Protein AF-A0AB36TIE0-F1 (afdb_monomer_lite)

Secondary structure (DSSP, 8-state):
----GGGEEETTHHHH-HHHHHHHHHHHSEEEEEETTEEEEEEE---GGGGGGGT----------HHHHHHHHHHHSGGGEEEHHHHHHHHHHTTS---TTSPPPPHHHHHHHHHH-TTTEEEETTTEEEE--

pLDDT: mean 88.73, std 11.64, range [53.12, 97.62]

Structure (mmCIF, N/CA/C/O backbone):
data_AF-A0AB36TIE0-F1
#
_entry.id   AF-A0AB36TIE0-F1
#
loop_
_atom_site.group_PDB
_atom_site.id
_atom_site.type_symbol
_atom_site.label_atom_id
_atom_site.label_alt_id
_atom_site.label_comp_id
_atom_site.label_asym_id
_atom_site.label_entity_id
_atom_site.label_seq_id
_atom_site.pdbx_PDB_ins_code
_atom_site.Cartn_x
_atom_site.Cartn_y
_atom_site.Cartn_z
_atom_site.occupancy
_atom_site.B_iso_or_equiv
_atom_site.auth_seq_id
_atom_site.auth_comp_id
_atom_site.auth_asym_id
_atom_site.auth_atom_id
_atom_site.pdbx_PDB_model_num
ATOM 1 N N . MET A 1 1 ? -23.165 -14.792 17.417 1.00 58.16 1 MET A N 1
ATOM 2 C CA . MET A 1 1 ? -21.960 -13.941 17.471 1.00 58.16 1 MET A CA 1
ATOM 3 C C . MET A 1 1 ? -21.706 -13.627 18.932 1.00 58.16 1 MET A C 1
ATOM 5 O O . MET A 1 1 ? -22.406 -12.786 19.476 1.00 58.16 1 MET A O 1
ATOM 9 N N . ASP A 1 2 ? -20.769 -14.324 19.570 1.00 64.75 2 ASP A N 1
ATOM 10 C CA . ASP A 1 2 ? -20.400 -14.024 20.955 1.00 64.75 2 ASP A CA 1
ATOM 11 C C . ASP A 1 2 ? -19.448 -12.825 20.983 1.00 64.75 2 ASP A C 1
ATOM 13 O O . ASP A 1 2 ? -18.424 -12.802 20.289 1.00 64.75 2 ASP A O 1
ATOM 17 N N . ILE A 1 3 ? -19.827 -11.793 21.735 1.00 65.69 3 ILE A N 1
ATOM 18 C CA . ILE A 1 3 ? -19.018 -10.598 21.981 1.00 65.69 3 ILE A CA 1
ATOM 19 C C . ILE A 1 3 ? -18.723 -10.592 23.475 1.00 65.69 3 ILE A C 1
ATOM 21 O O . ILE A 1 3 ? -19.641 -10.536 24.293 1.00 65.69 3 ILE A O 1
ATOM 25 N N . LYS A 1 4 ? -17.442 -10.671 23.841 1.00 76.25 4 LYS A N 1
ATOM 26 C CA . LYS A 1 4 ? -17.037 -10.548 25.242 1.00 76.25 4 LYS A CA 1
ATOM 27 C C . LYS A 1 4 ? -17.320 -9.121 25.715 1.00 76.25 4 LYS A C 1
ATOM 29 O O . LYS A 1 4 ? -17.104 -8.170 24.969 1.00 76.25 4 LYS A O 1
ATOM 34 N N . ILE A 1 5 ? -17.769 -8.962 26.959 1.00 76.69 5 ILE A N 1
ATOM 35 C CA . ILE A 1 5 ? -18.073 -7.639 27.537 1.00 76.69 5 ILE A CA 1
ATOM 36 C C . ILE A 1 5 ? -16.844 -6.715 27.492 1.00 76.69 5 ILE A C 1
ATOM 38 O O . ILE A 1 5 ? -16.984 -5.526 27.227 1.00 76.69 5 ILE A O 1
ATOM 42 N N . ASP A 1 6 ? -15.636 -7.266 27.659 1.00 81.62 6 ASP A N 1
ATOM 43 C CA . ASP A 1 6 ? -14.369 -6.525 27.567 1.00 81.62 6 ASP A CA 1
ATOM 44 C C . ASP A 1 6 ? -14.020 -6.053 26.141 1.00 81.62 6 ASP A C 1
ATOM 46 O O . ASP A 1 6 ? -13.053 -5.325 25.952 1.00 81.62 6 ASP A O 1
ATOM 50 N N . SER A 1 7 ? -14.807 -6.446 25.136 1.00 84.81 7 SER A N 1
ATOM 51 C CA . SER A 1 7 ? -14.674 -6.016 23.740 1.00 84.81 7 SER A CA 1
ATOM 52 C C . SER A 1 7 ? -15.592 -4.837 23.393 1.00 84.81 7 SER A C 1
ATOM 54 O O . SER A 1 7 ? -15.643 -4.433 22.233 1.00 84.81 7 SER A O 1
ATOM 56 N N . LEU A 1 8 ? -16.338 -4.296 24.362 1.00 91.38 8 LEU A N 1
ATOM 57 C CA . LEU A 1 8 ? -17.180 -3.112 24.195 1.00 91.38 8 LEU A CA 1
ATOM 58 C C . LEU A 1 8 ? -16.394 -1.857 24.587 1.00 91.38 8 LEU A C 1
ATOM 60 O O . LEU A 1 8 ? -16.055 -1.673 25.754 1.00 91.38 8 LEU A O 1
ATOM 64 N N . ILE A 1 9 ? -16.112 -0.985 23.620 1.00 93.50 9 ILE A N 1
ATOM 65 C CA . ILE A 1 9 ? -15.261 0.196 23.820 1.00 93.50 9 ILE A CA 1
ATOM 66 C C . ILE A 1 9 ? -16.044 1.468 23.465 1.00 93.50 9 ILE A C 1
ATOM 68 O O . ILE A 1 9 ? -16.670 1.514 22.406 1.00 93.50 9 ILE A O 1
ATOM 72 N N . PRO A 1 10 ? -16.029 2.526 24.296 1.00 94.12 10 PRO A N 1
ATOM 73 C CA . PRO A 1 10 ? -16.613 3.813 23.926 1.00 94.12 10 PRO A CA 1
ATOM 74 C C . PRO A 1 10 ? -15.989 4.376 22.643 1.00 94.12 10 PRO A C 1
ATOM 76 O O . PRO A 1 10 ? -14.772 4.394 22.487 1.00 94.12 10 PRO A O 1
ATOM 79 N N . TYR A 1 11 ? -16.807 4.903 21.733 1.00 93.81 11 TYR A N 1
ATOM 80 C CA . TYR A 1 11 ? -16.345 5.484 20.468 1.00 93.81 11 TYR A CA 1
ATOM 81 C C . TYR A 1 11 ? -15.273 6.564 20.677 1.00 93.81 11 TYR A C 1
ATOM 83 O O . TYR A 1 11 ? -14.291 6.627 19.939 1.00 93.81 11 TYR A O 1
ATOM 91 N N . ASP A 1 12 ? -15.422 7.389 21.714 1.00 93.56 12 ASP A N 1
ATOM 92 C CA . ASP A 1 12 ? -14.469 8.460 22.007 1.00 93.56 12 ASP A CA 1
ATOM 93 C C . ASP A 1 12 ? -13.095 7.953 22.473 1.00 93.56 12 ASP A C 1
ATOM 95 O O . ASP A 1 12 ? -12.121 8.704 22.385 1.00 93.56 12 ASP A O 1
ATOM 99 N N . SER A 1 13 ? -12.966 6.677 22.862 1.00 92.06 13 SER A N 1
ATOM 100 C CA . SER A 1 13 ? -11.667 6.052 23.144 1.00 92.06 13 SER A CA 1
ATOM 101 C C . SER A 1 13 ? -10.749 6.032 21.921 1.00 92.06 13 SER A C 1
ATOM 103 O O . SER A 1 13 ? -9.535 6.080 22.090 1.00 92.06 13 SER A O 1
ATOM 105 N N . LEU A 1 14 ? -11.290 6.065 20.695 1.00 91.94 14 LEU A N 1
ATOM 106 C CA . LEU A 1 14 ? -10.477 6.224 19.482 1.00 91.94 14 LEU A CA 1
ATOM 107 C C . LEU A 1 14 ? -9.719 7.557 19.436 1.00 91.94 14 LEU A C 1
ATOM 109 O O . LEU A 1 14 ? -8.671 7.641 18.805 1.00 91.94 14 LEU A O 1
ATOM 113 N N . 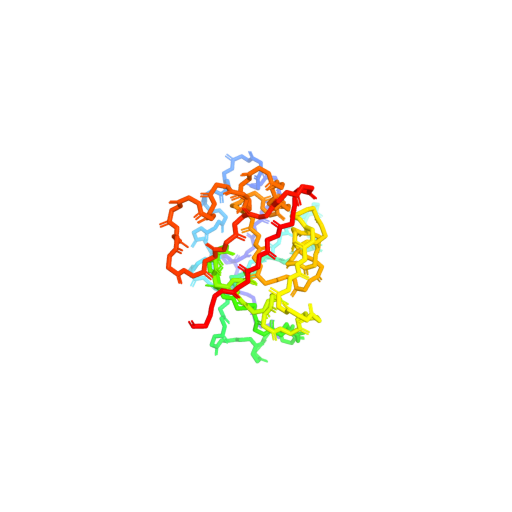LYS A 1 15 ? -10.254 8.607 20.071 1.00 91.44 15 LYS A N 1
ATOM 114 C CA . LYS A 1 15 ? -9.639 9.942 20.088 1.00 91.44 15 LYS A CA 1
ATOM 115 C C . LYS A 1 15 ? -8.691 10.120 21.267 1.00 91.44 15 LYS A C 1
ATOM 117 O O . LYS A 1 15 ? -7.733 10.876 21.164 1.00 91.44 15 LYS A O 1
ATOM 122 N N . THR A 1 16 ? -8.998 9.485 22.396 1.00 92.44 16 THR A N 1
ATOM 123 C CA . THR A 1 16 ? -8.301 9.721 23.666 1.00 92.44 16 THR A CA 1
ATOM 124 C C . THR A 1 16 ? -7.246 8.670 23.983 1.00 92.44 16 THR A C 1
ATOM 126 O O . THR A 1 16 ? -6.272 8.995 24.653 1.00 92.44 16 THR A O 1
ATOM 129 N N . ASN A 1 17 ? -7.417 7.425 23.527 1.00 92.62 17 ASN A N 1
ATOM 130 C CA . ASN A 1 17 ? -6.498 6.329 23.825 1.00 92.62 17 ASN A CA 1
ATOM 131 C C . ASN A 1 17 ? -6.576 5.220 22.764 1.00 92.62 17 ASN A C 1
ATOM 133 O O . ASN A 1 17 ? -7.052 4.111 23.020 1.00 92.62 17 ASN A O 1
ATOM 137 N N . ILE A 1 18 ? -6.120 5.539 21.553 1.00 94.69 18 ILE A N 1
ATOM 138 C CA . ILE A 1 18 ? -6.180 4.614 20.419 1.00 94.69 18 ILE A CA 1
ATOM 139 C C . ILE A 1 18 ? -5.329 3.350 20.642 1.00 94.69 18 ILE A C 1
ATOM 141 O O . ILE A 1 18 ? -5.742 2.261 20.248 1.00 94.69 18 ILE A O 1
ATOM 145 N N . ASP A 1 19 ? -4.201 3.466 21.350 1.00 94.19 19 ASP A N 1
ATOM 146 C CA . ASP A 1 19 ? -3.313 2.338 21.658 1.00 94.19 19 ASP A CA 1
ATOM 147 C C . ASP A 1 19 ? -4.019 1.287 22.518 1.00 94.19 19 ASP A C 1
ATOM 149 O O . ASP A 1 19 ? -3.916 0.085 22.264 1.00 94.19 19 ASP A O 1
ATOM 153 N N . HIS A 1 20 ? -4.808 1.728 23.503 1.00 92.31 20 HIS A N 1
ATOM 154 C CA . HIS A 1 20 ? -5.630 0.817 24.286 1.00 92.31 20 HIS A CA 1
ATOM 155 C C . HIS A 1 20 ? -6.663 0.100 23.411 1.00 92.31 20 HIS A C 1
ATOM 157 O O . HIS A 1 20 ? -6.798 -1.119 23.527 1.00 92.31 20 HIS A O 1
ATOM 163 N N . VAL A 1 21 ? -7.341 0.815 22.503 1.00 93.25 21 VAL A N 1
ATOM 164 C CA . VAL A 1 21 ? -8.312 0.201 21.582 1.00 93.25 21 VAL A CA 1
ATOM 165 C C . VAL A 1 21 ? -7.651 -0.922 20.784 1.00 93.25 21 VAL A C 1
ATOM 167 O O . VAL A 1 21 ? -8.172 -2.039 20.762 1.00 93.25 21 VAL A O 1
ATOM 170 N N . PHE A 1 22 ? -6.480 -0.666 20.197 1.00 94.50 22 PHE A N 1
ATOM 171 C CA . PHE A 1 22 ? -5.762 -1.682 19.430 1.00 94.50 22 PHE A CA 1
ATOM 172 C C . PHE A 1 22 ? -5.244 -2.834 20.294 1.00 94.50 22 PHE A C 1
ATOM 174 O O . PHE A 1 22 ? -5.369 -3.979 19.875 1.00 94.50 22 PHE A O 1
ATOM 181 N N . SER A 1 23 ? -4.798 -2.587 21.530 1.00 93.00 23 SER A N 1
ATOM 182 C CA . SER A 1 23 ? -4.406 -3.670 22.447 1.00 93.00 23 SER A CA 1
ATOM 183 C C . SER A 1 23 ? -5.552 -4.647 22.751 1.00 93.00 23 SER A C 1
ATOM 185 O O . SER A 1 23 ? -5.344 -5.859 22.845 1.00 93.00 23 SER A O 1
ATOM 187 N N . VAL A 1 24 ? -6.787 -4.142 22.863 1.00 92.19 24 VAL A N 1
ATOM 188 C CA . VAL A 1 24 ? -7.971 -4.983 23.084 1.00 92.19 24 VAL A CA 1
ATOM 189 C C . VAL A 1 24 ? -8.352 -5.718 21.800 1.00 92.19 24 VAL A C 1
ATOM 191 O O . VAL A 1 24 ? -8.681 -6.902 21.860 1.00 92.19 24 VAL A O 1
ATOM 194 N N . VAL A 1 25 ? -8.261 -5.057 20.640 1.00 91.81 25 VAL A N 1
ATOM 195 C CA . VAL A 1 25 ? -8.445 -5.699 19.327 1.00 91.81 25 VAL A CA 1
ATOM 196 C C . VAL A 1 25 ? -7.442 -6.833 19.131 1.00 91.81 25 VAL A C 1
ATOM 198 O O . VAL A 1 25 ? -7.836 -7.921 18.726 1.00 91.81 25 VAL A O 1
ATOM 201 N N . ASP A 1 26 ? -6.176 -6.627 19.485 1.00 90.38 26 ASP A N 1
ATOM 202 C CA . ASP A 1 26 ? -5.131 -7.648 19.407 1.00 90.38 26 ASP A CA 1
ATOM 203 C C . ASP A 1 26 ? -5.422 -8.849 20.306 1.00 90.38 26 ASP A C 1
ATOM 205 O O . ASP A 1 26 ? -5.225 -9.991 19.894 1.00 90.38 26 ASP A O 1
ATOM 209 N N . LYS A 1 27 ? -5.925 -8.600 21.520 1.00 88.81 27 LYS A N 1
ATOM 210 C CA . LYS A 1 27 ? -6.273 -9.644 22.491 1.00 88.81 27 LYS A CA 1
ATOM 211 C C . LYS A 1 27 ? -7.519 -10.440 22.085 1.00 88.81 27 LYS A C 1
ATOM 213 O O . LYS A 1 27 ? -7.577 -11.647 22.311 1.00 88.81 27 LYS A O 1
ATOM 218 N N . ASN A 1 28 ? -8.537 -9.765 21.553 1.00 86.69 28 ASN A N 1
ATOM 219 C CA . ASN A 1 28 ? -9.869 -10.340 21.341 1.00 86.69 28 ASN A CA 1
ATOM 220 C C . ASN A 1 28 ? -10.192 -10.634 19.866 1.00 86.69 28 ASN A C 1
ATOM 222 O O . ASN A 1 28 ? -11.249 -11.194 19.579 1.00 86.69 28 ASN A O 1
ATOM 226 N N . GLY A 1 29 ? -9.331 -10.232 18.929 1.00 85.19 29 GLY A N 1
ATOM 227 C CA . GLY A 1 29 ? -9.534 -10.306 17.477 1.00 85.19 29 GLY A CA 1
ATOM 228 C C . GLY A 1 29 ? -10.519 -9.264 16.933 1.00 85.19 29 GLY A C 1
ATOM 229 O O . GLY A 1 29 ? -10.413 -8.845 15.781 1.00 85.19 29 GLY A O 1
ATOM 230 N N . LYS A 1 30 ? -11.472 -8.809 17.756 1.00 87.75 30 LYS A N 1
ATOM 231 C CA . LYS A 1 30 ? -12.476 -7.802 17.401 1.00 87.75 30 LYS A CA 1
ATOM 232 C C . LYS A 1 30 ? -12.966 -7.022 18.613 1.00 87.75 30 LYS A C 1
ATOM 234 O O . LYS A 1 30 ? -12.998 -7.551 19.722 1.00 87.75 30 LYS A O 1
ATOM 239 N N . VAL A 1 31 ? -13.434 -5.802 18.379 1.00 91.94 31 VAL A N 1
ATOM 240 C CA . VAL A 1 31 ? -14.124 -4.961 19.367 1.00 91.94 31 VAL A CA 1
ATOM 241 C C . VAL A 1 31 ? -15.313 -4.259 18.727 1.00 91.94 31 VAL A C 1
ATOM 243 O O . VAL A 1 31 ? -15.337 -4.015 17.521 1.00 91.94 31 VAL A O 1
ATOM 246 N N . VAL A 1 32 ? -16.303 -3.916 19.543 1.00 92.81 32 VAL A N 1
ATOM 247 C CA . VAL A 1 32 ? -17.482 -3.153 19.138 1.00 92.81 32 VAL A CA 1
ATOM 248 C C . VAL A 1 32 ? -17.407 -1.772 19.766 1.00 92.81 32 VAL A C 1
ATOM 250 O O . VAL A 1 32 ? -17.280 -1.636 20.984 1.00 92.81 32 VAL A O 1
ATOM 253 N N . LEU A 1 33 ? -17.500 -0.745 18.928 1.00 94.81 33 LEU A N 1
ATOM 254 C CA . LEU A 1 33 ? -17.500 0.639 19.372 1.00 94.81 33 LEU A CA 1
ATOM 255 C C . LEU A 1 33 ? -18.916 1.085 19.717 1.00 94.81 33 LEU A C 1
ATOM 257 O O . LEU A 1 33 ? -19.836 0.957 18.902 1.00 94.81 33 LEU A O 1
ATOM 261 N N . LEU A 1 34 ? -19.069 1.640 20.916 1.00 94.38 34 LEU A N 1
ATOM 262 C CA . LEU A 1 34 ? -20.331 2.133 21.445 1.00 94.38 34 LEU A CA 1
ATOM 263 C C . LEU A 1 34 ? -20.403 3.658 21.368 1.00 94.38 34 LEU A C 1
ATOM 265 O O . LEU A 1 34 ? -19.529 4.354 21.880 1.00 94.38 34 LEU A O 1
ATOM 269 N N . LYS A 1 35 ? -21.483 4.184 20.795 1.00 94.69 35 LYS A N 1
ATOM 270 C CA . LYS A 1 35 ? -21.837 5.607 20.843 1.00 94.69 35 LYS A CA 1
ATOM 271 C C . LYS A 1 35 ? -23.274 5.721 21.335 1.00 94.69 35 LYS A C 1
ATOM 273 O O . LYS A 1 35 ? -24.139 4.997 20.849 1.00 94.69 35 LYS A O 1
ATOM 278 N N . ASP A 1 36 ? -23.513 6.567 22.334 1.00 93.31 36 ASP A N 1
ATOM 279 C CA . ASP A 1 36 ? -24.830 6.722 22.971 1.00 93.31 36 ASP A CA 1
ATOM 280 C C . ASP A 1 36 ? -25.421 5.374 23.448 1.00 93.31 36 ASP A C 1
ATOM 282 O O . ASP A 1 36 ? -26.593 5.068 23.231 1.00 93.31 36 ASP A O 1
ATOM 286 N N . ASN A 1 37 ? -24.572 4.534 24.063 1.00 88.75 37 ASN A N 1
ATOM 287 C CA . ASN A 1 37 ? -24.877 3.168 24.524 1.00 88.75 37 ASN A CA 1
ATOM 288 C C . ASN A 1 37 ? -25.350 2.193 23.430 1.00 88.75 37 ASN A C 1
ATOM 290 O O . ASN A 1 37 ? -25.953 1.164 23.736 1.00 88.75 37 ASN A O 1
ATOM 294 N N . LYS A 1 38 ? -25.072 2.487 22.155 1.00 92.56 38 LYS A N 1
ATOM 295 C CA . LYS A 1 38 ? -25.425 1.627 21.022 1.00 92.56 38 LYS A CA 1
ATOM 296 C C . LYS A 1 38 ? -24.189 1.236 20.214 1.00 92.56 38 LYS A C 1
ATOM 298 O O . LYS A 1 38 ? -23.304 2.071 20.027 1.00 92.56 38 LYS A O 1
ATOM 303 N N . PRO A 1 39 ? -24.122 -0.008 19.710 1.00 92.94 39 PRO A N 1
ATOM 304 C CA . PRO A 1 39 ? -23.073 -0.414 18.789 1.00 92.94 39 PRO A CA 1
ATOM 305 C C . PRO A 1 39 ? -23.210 0.362 17.481 1.00 92.94 39 PRO A C 1
ATOM 307 O O . PRO A 1 39 ? -24.281 0.389 16.877 1.00 92.94 39 PRO A O 1
ATOM 310 N N . VAL A 1 40 ? -22.125 1.003 17.058 1.00 95.44 40 VAL A N 1
ATOM 311 C CA . VAL A 1 40 ? -22.090 1.808 15.826 1.00 95.44 40 VAL A CA 1
ATOM 312 C C . VAL A 1 40 ? -21.036 1.332 14.835 1.00 95.44 40 VAL A C 1
ATOM 314 O O . VAL A 1 40 ? -21.237 1.469 13.633 1.00 95.44 40 VAL A O 1
ATOM 317 N N . TYR A 1 41 ? -19.944 0.736 15.319 1.00 93.44 41 TYR A N 1
ATOM 318 C CA . TYR A 1 41 ? -18.870 0.207 14.480 1.00 93.44 41 TYR A CA 1
ATOM 319 C C . TYR A 1 41 ? -18.279 -1.058 15.093 1.00 93.44 41 TYR A C 1
ATOM 321 O O . TYR A 1 41 ? -18.394 -1.297 16.296 1.00 93.44 41 TYR A O 1
ATOM 329 N N . ILE A 1 42 ? -17.594 -1.835 14.262 1.00 91.12 42 ILE A N 1
ATOM 330 C CA . ILE A 1 42 ? -16.768 -2.964 14.681 1.00 91.12 42 ILE A CA 1
ATOM 331 C C . ILE A 1 42 ? -15.355 -2.694 14.174 1.00 91.12 42 ILE A C 1
ATOM 333 O O . ILE A 1 42 ? -15.179 -2.334 13.011 1.00 91.12 42 ILE A O 1
ATOM 337 N N . VAL A 1 43 ? -14.360 -2.864 15.042 1.00 91.25 43 VAL A N 1
ATOM 338 C CA . VAL A 1 43 ? -12.945 -2.863 14.655 1.00 91.25 43 VAL A CA 1
ATOM 339 C C . VAL A 1 43 ? -12.440 -4.293 14.770 1.00 91.25 43 VAL A C 1
ATOM 341 O O . VAL A 1 43 ? -12.631 -4.946 15.794 1.00 91.25 43 VAL A O 1
ATOM 344 N N . LEU A 1 44 ? -11.834 -4.787 13.699 1.00 88.12 44 LEU A N 1
ATOM 345 C CA . LEU A 1 44 ? -11.348 -6.156 13.558 1.00 88.12 44 LEU A CA 1
ATOM 346 C C . LEU A 1 44 ? -9.845 -6.113 13.315 1.00 88.12 44 LEU A C 1
ATOM 348 O O . LEU A 1 44 ? -9.370 -5.266 12.555 1.00 88.12 44 LEU A O 1
ATOM 352 N N . LYS A 1 45 ? -9.107 -7.040 13.926 1.00 87.19 45 LYS A N 1
ATOM 353 C CA . LYS A 1 45 ? -7.731 -7.304 13.518 1.00 87.19 45 LYS A CA 1
ATOM 354 C C . LYS A 1 45 ? -7.767 -8.050 12.191 1.00 87.19 45 LYS A C 1
ATOM 356 O O . LYS A 1 45 ? -8.411 -9.090 12.091 1.00 87.19 45 LYS A O 1
ATOM 361 N N . TYR A 1 46 ? -7.079 -7.520 11.187 1.00 81.56 46 TYR A N 1
ATOM 362 C CA . TYR A 1 46 ? -6.875 -8.242 9.939 1.00 81.56 46 TYR A CA 1
ATOM 363 C C . TYR A 1 46 ? -5.851 -9.361 10.158 1.00 81.56 46 TYR A C 1
ATOM 365 O O . TYR A 1 46 ? -4.743 -9.105 10.630 1.00 81.56 46 TYR A O 1
ATOM 373 N N . ASP A 1 47 ? -6.241 -10.587 9.824 1.00 76.38 47 ASP A N 1
ATOM 374 C CA . ASP A 1 47 ? -5.389 -11.773 9.838 1.00 76.38 47 ASP A CA 1
ATOM 375 C C . ASP A 1 47 ? -5.734 -12.626 8.615 1.00 76.38 47 ASP A C 1
ATOM 377 O O . ASP A 1 47 ? -6.844 -13.153 8.509 1.00 76.38 47 ASP A O 1
ATOM 381 N N . GLU A 1 48 ? -4.779 -12.740 7.690 1.00 66.94 48 GLU A N 1
ATOM 382 C CA . GLU A 1 48 ? -4.933 -13.472 6.427 1.00 66.94 48 GLU A CA 1
ATOM 383 C C . GLU A 1 48 ? -5.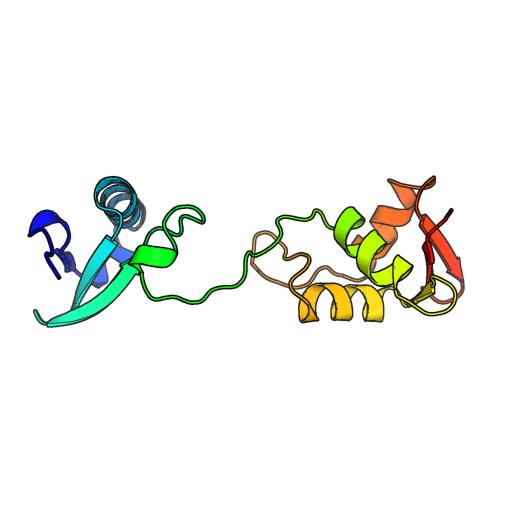320 -14.935 6.653 1.00 66.94 48 GLU A C 1
ATOM 385 O O . GLU A 1 48 ? -6.099 -15.503 5.892 1.00 66.94 48 GLU A O 1
ATOM 390 N N . ASN A 1 49 ? -4.864 -15.529 7.757 1.00 66.44 49 ASN A N 1
ATOM 391 C CA . ASN A 1 49 ? -5.133 -16.930 8.068 1.00 66.44 49 ASN A CA 1
ATOM 392 C C . ASN A 1 49 ? -6.533 -17.155 8.660 1.00 66.44 49 ASN A C 1
ATOM 394 O O . ASN A 1 49 ? -6.997 -18.291 8.716 1.00 66.44 49 ASN A O 1
ATOM 398 N N . ASN A 1 50 ? -7.210 -16.088 9.097 1.00 65.06 50 ASN A N 1
ATOM 399 C CA . ASN A 1 50 ? -8.518 -16.137 9.759 1.00 65.06 50 ASN A CA 1
ATOM 400 C C . ASN A 1 50 ? -9.612 -15.371 8.985 1.00 65.06 50 ASN A C 1
ATOM 402 O O . ASN A 1 50 ? -10.695 -15.114 9.515 1.00 65.06 50 ASN A O 1
ATOM 406 N N . LEU A 1 51 ? -9.368 -15.039 7.710 1.00 62.19 51 LEU A N 1
ATOM 407 C CA . LEU A 1 51 ? -10.320 -14.342 6.833 1.00 62.19 51 LEU A CA 1
ATOM 408 C C . LEU A 1 51 ? -11.671 -15.068 6.717 1.00 62.19 51 LEU A C 1
ATOM 410 O O . LEU A 1 51 ? -12.718 -14.414 6.712 1.00 62.19 51 LEU A O 1
ATOM 414 N N . ALA A 1 52 ? -11.655 -16.406 6.700 1.00 57.06 52 ALA A N 1
ATOM 415 C CA . ALA A 1 52 ? -12.851 -17.241 6.560 1.00 57.06 52 ALA A CA 1
ATOM 416 C C . ALA A 1 52 ? -13.909 -16.985 7.653 1.00 57.06 52 ALA A C 1
ATOM 418 O O . ALA A 1 52 ? -15.104 -17.005 7.361 1.00 57.06 52 ALA A O 1
ATOM 419 N N . ASP A 1 53 ? -13.484 -16.663 8.878 1.00 56.62 53 ASP A N 1
ATOM 420 C CA . ASP A 1 53 ? -14.375 -16.454 10.030 1.00 56.62 53 ASP A CA 1
ATOM 421 C C . ASP A 1 53 ? -15.028 -15.063 10.059 1.00 56.62 53 ASP A C 1
ATOM 423 O O . ASP A 1 53 ? -16.000 -14.831 10.784 1.00 56.62 53 ASP A O 1
ATOM 427 N N . THR A 1 54 ? -14.518 -14.112 9.272 1.00 60.72 54 THR A N 1
ATOM 428 C CA . THR A 1 54 ? -15.004 -12.721 9.289 1.00 60.72 54 THR A CA 1
ATOM 429 C C . THR A 1 54 ? -16.097 -12.440 8.259 1.00 60.72 54 THR A C 1
ATOM 431 O O . THR A 1 54 ? -16.739 -11.393 8.328 1.00 60.72 54 THR A O 1
ATOM 434 N N . GLY A 1 55 ? -16.327 -13.350 7.303 1.00 61.19 55 GLY A N 1
ATOM 435 C CA . GLY A 1 55 ? -17.247 -13.128 6.179 1.00 61.19 55 GLY A CA 1
ATOM 436 C C . GLY A 1 55 ? -16.817 -11.991 5.240 1.00 61.19 55 GLY A C 1
ATOM 437 O O . GLY A 1 55 ? -17.577 -11.600 4.354 1.00 61.19 55 GLY A O 1
ATOM 438 N N . ILE A 1 56 ? -15.609 -11.448 5.427 1.00 63.12 56 ILE A N 1
ATOM 439 C CA . ILE A 1 56 ? -15.022 -10.406 4.592 1.00 63.12 56 ILE A CA 1
ATOM 440 C C . ILE A 1 56 ? -14.253 -11.112 3.474 1.00 63.12 56 ILE A C 1
ATOM 442 O O . ILE A 1 56 ? -13.147 -11.604 3.676 1.00 63.12 56 ILE A O 1
ATOM 446 N N . GLY A 1 57 ? -14.849 -11.170 2.282 1.00 53.12 57 GLY A N 1
ATOM 447 C CA . GLY A 1 57 ? -14.198 -11.672 1.070 1.00 53.12 57 GLY A CA 1
ATOM 448 C C . GLY A 1 57 ? -13.159 -10.683 0.542 1.00 53.12 57 GLY A C 1
ATOM 449 O O . GLY A 1 57 ? -13.375 -10.057 -0.493 1.00 53.12 57 GLY A O 1
ATOM 450 N N . MET A 1 58 ? -12.060 -10.492 1.270 1.00 57.44 58 MET A N 1
ATOM 451 C CA . MET A 1 58 ? -10.904 -9.752 0.770 1.00 57.44 58 MET A CA 1
ATOM 452 C C . MET A 1 58 ? -9.984 -10.707 0.008 1.00 57.44 58 MET A C 1
ATOM 454 O O . MET A 1 58 ? -9.588 -11.744 0.532 1.00 57.44 58 MET A O 1
ATOM 458 N N . GLN A 1 59 ? -9.670 -10.362 -1.244 1.00 56.53 59 GLN A N 1
ATOM 459 C CA . GLN A 1 59 ? -8.577 -11.000 -1.978 1.00 56.53 59 GLN A CA 1
ATOM 460 C C . GLN A 1 59 ? -7.266 -10.712 -1.238 1.00 56.53 59 GLN A C 1
ATOM 462 O O . GLN A 1 59 ? -7.085 -9.586 -0.767 1.00 56.53 59 GLN A O 1
ATOM 467 N N . GLU A 1 60 ? -6.383 -11.712 -1.140 1.00 62.03 60 GLU A N 1
ATOM 468 C CA . GLU A 1 60 ? -5.026 -11.549 -0.602 1.00 62.03 60 GLU A CA 1
ATOM 469 C C . GLU A 1 60 ? -4.401 -10.279 -1.188 1.00 62.03 60 GLU A C 1
ATOM 471 O O . GLU A 1 60 ? -4.339 -10.118 -2.410 1.00 62.03 60 GLU A O 1
ATOM 476 N N . MET A 1 61 ? -3.994 -9.345 -0.324 1.00 66.44 61 MET A N 1
ATOM 477 C CA . MET A 1 61 ? -3.276 -8.157 -0.771 1.00 66.44 61 MET A CA 1
ATOM 478 C C . MET A 1 61 ? -1.797 -8.516 -0.817 1.00 66.44 61 MET A C 1
ATOM 480 O O . MET A 1 61 ? -1.175 -8.646 0.238 1.00 66.44 61 MET A O 1
ATOM 484 N N . PRO A 1 62 ? -1.202 -8.696 -2.004 1.00 69.19 62 PRO A N 1
ATOM 485 C CA . PRO A 1 62 ? 0.189 -9.086 -2.069 1.00 69.19 62 PRO A CA 1
ATOM 486 C C . PRO A 1 62 ? 1.070 -7.969 -1.501 1.00 69.19 62 PRO A C 1
ATOM 488 O O . PRO A 1 62 ? 0.978 -6.807 -1.901 1.00 69.19 62 PRO A O 1
ATOM 491 N N . ASN A 1 63 ? 1.952 -8.325 -0.569 1.00 81.06 63 ASN A N 1
ATOM 492 C CA . ASN A 1 63 ? 2.890 -7.397 0.058 1.00 81.06 63 ASN A CA 1
ATOM 493 C C . ASN A 1 63 ? 4.144 -7.202 -0.812 1.00 81.06 63 ASN A C 1
ATOM 495 O O . ASN A 1 63 ? 5.262 -7.492 -0.384 1.00 81.06 63 ASN A O 1
ATOM 499 N N . PHE A 1 64 ? 3.962 -6.764 -2.061 1.00 92.38 64 PHE A N 1
ATOM 500 C CA . PHE A 1 64 ? 5.097 -6.468 -2.931 1.00 92.38 64 PHE A CA 1
ATOM 501 C C . PHE A 1 64 ? 5.776 -5.173 -2.502 1.00 92.38 64 PHE A C 1
ATOM 503 O O . PHE A 1 64 ? 5.146 -4.199 -2.092 1.00 92.38 64 PHE A O 1
ATOM 510 N N . THR A 1 65 ? 7.086 -5.119 -2.676 1.00 95.31 65 THR A N 1
ATOM 511 C CA . THR A 1 65 ? 7.830 -3.865 -2.682 1.00 95.31 65 THR A CA 1
ATOM 512 C C . THR A 1 65 ? 7.584 -3.097 -3.985 1.00 95.31 65 THR A C 1
ATOM 514 O O . THR A 1 65 ? 7.156 -3.648 -5.000 1.00 95.31 65 THR A O 1
ATOM 517 N N . LEU A 1 66 ? 7.924 -1.801 -4.002 1.00 96.38 66 LEU A N 1
ATOM 518 C CA . LEU A 1 66 ? 7.719 -0.970 -5.193 1.00 96.38 66 LEU A CA 1
ATOM 519 C C . LEU A 1 66 ? 8.403 -1.535 -6.453 1.00 96.38 66 LEU A C 1
ATOM 521 O O . LEU A 1 66 ? 7.834 -1.459 -7.535 1.00 96.38 66 LEU A O 1
ATOM 525 N N . HIS A 1 67 ? 9.610 -2.095 -6.332 1.00 96.44 67 HIS A N 1
ATOM 526 C CA . HIS A 1 67 ? 10.343 -2.609 -7.493 1.00 96.44 67 HIS A CA 1
ATOM 527 C C . HIS A 1 67 ? 9.793 -3.957 -7.983 1.00 96.44 67 HIS A C 1
ATOM 529 O O . HIS A 1 67 ? 9.755 -4.193 -9.187 1.00 96.44 67 HIS A O 1
ATOM 535 N N . GLU A 1 68 ? 9.295 -4.810 -7.089 1.00 96.25 68 GLU A N 1
ATOM 536 C CA . GLU A 1 68 ? 8.580 -6.032 -7.477 1.00 96.25 68 GLU A CA 1
ATOM 537 C C . GLU A 1 68 ? 7.282 -5.693 -8.217 1.00 96.25 68 GLU A C 1
ATOM 539 O O . GLU A 1 68 ? 7.032 -6.228 -9.297 1.00 96.25 68 GLU A O 1
ATOM 544 N N . ALA A 1 69 ? 6.514 -4.721 -7.712 1.00 96.62 69 ALA A N 1
ATOM 545 C CA . ALA A 1 69 ? 5.317 -4.228 -8.389 1.00 96.62 69 ALA A CA 1
ATOM 546 C C . ALA A 1 69 ? 5.638 -3.635 -9.775 1.00 96.62 69 ALA A C 1
ATOM 548 O O . ALA A 1 69 ? 4.929 -3.908 -10.745 1.00 96.62 69 ALA A O 1
ATOM 549 N N . MET A 1 70 ? 6.737 -2.878 -9.900 1.00 97.31 70 MET A N 1
ATOM 550 C CA . MET A 1 70 ? 7.221 -2.388 -11.197 1.00 97.31 70 MET A CA 1
ATOM 551 C C . MET A 1 70 ? 7.544 -3.533 -12.157 1.00 97.31 70 MET A C 1
ATOM 553 O O . MET A 1 70 ? 7.160 -3.470 -13.323 1.00 97.31 70 MET A O 1
ATOM 557 N N . LYS A 1 71 ? 8.234 -4.577 -11.684 1.00 97.12 71 LYS A N 1
ATOM 558 C CA . LYS A 1 71 ? 8.588 -5.743 -12.501 1.00 97.12 71 LYS A CA 1
ATOM 559 C C . LYS A 1 71 ? 7.346 -6.451 -13.034 1.00 97.12 71 LYS A C 1
ATOM 561 O O . LYS A 1 71 ? 7.312 -6.752 -14.221 1.00 97.12 71 LYS A O 1
ATOM 566 N N . ILE A 1 72 ? 6.330 -6.661 -12.195 1.00 96.44 72 ILE A N 1
ATOM 567 C CA . ILE A 1 72 ? 5.061 -7.287 -12.598 1.00 96.44 72 ILE A CA 1
ATOM 568 C C . ILE A 1 72 ? 4.405 -6.475 -13.717 1.00 96.44 72 ILE A C 1
ATOM 570 O O . ILE A 1 72 ? 4.205 -6.992 -14.815 1.00 96.44 72 ILE A O 1
ATOM 574 N N . VAL A 1 73 ? 4.154 -5.183 -13.479 1.00 97.06 73 VAL A N 1
ATOM 575 C CA . VAL A 1 73 ? 3.461 -4.331 -14.457 1.00 97.06 73 VAL A CA 1
ATOM 576 C C . VAL A 1 73 ? 4.248 -4.207 -15.760 1.00 97.06 73 VAL A C 1
ATOM 578 O O . VAL A 1 73 ? 3.666 -4.303 -16.835 1.00 97.06 73 VAL A O 1
ATOM 581 N N . LEU A 1 74 ? 5.572 -4.035 -15.694 1.00 97.50 74 LEU A N 1
ATOM 582 C CA . LEU A 1 74 ? 6.393 -3.952 -16.899 1.00 97.50 74 LEU A CA 1
ATOM 583 C C . LEU A 1 74 ? 6.472 -5.291 -17.633 1.00 97.50 74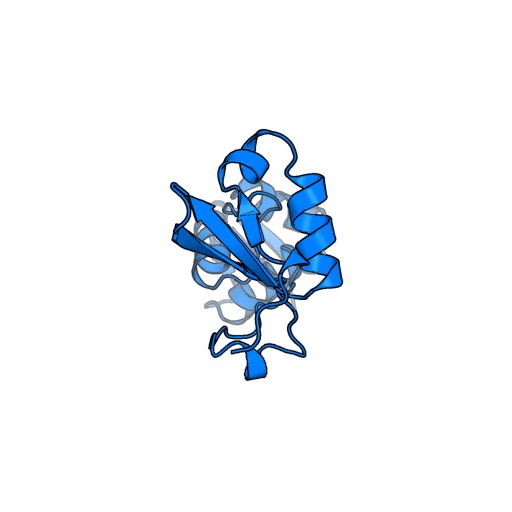 LEU A C 1
ATOM 585 O O . LEU A 1 74 ? 6.486 -5.284 -18.853 1.00 97.50 74 LEU A O 1
ATOM 589 N N . SER A 1 75 ? 6.495 -6.431 -16.941 1.00 97.06 75 SER A N 1
ATOM 590 C CA . SER A 1 75 ? 6.540 -7.743 -17.603 1.00 97.06 75 SER A CA 1
ATOM 591 C C . SER A 1 75 ? 5.291 -8.041 -18.438 1.00 97.06 75 SER A C 1
ATOM 593 O O . SER A 1 75 ? 5.381 -8.753 -19.434 1.00 97.06 75 SER A O 1
ATOM 595 N N . GLU A 1 76 ? 4.155 -7.454 -18.059 1.00 96.12 76 GLU A N 1
ATOM 596 C CA . GLU A 1 76 ? 2.870 -7.577 -18.751 1.00 96.12 76 GLU A CA 1
ATOM 597 C C . GLU A 1 76 ? 2.648 -6.464 -19.795 1.00 96.12 76 GLU A C 1
ATOM 599 O O . GLU A 1 76 ? 1.731 -6.550 -20.612 1.00 96.12 76 GLU A O 1
ATOM 604 N N . ALA A 1 77 ? 3.472 -5.411 -19.781 1.00 94.56 77 ALA A N 1
ATOM 605 C CA . ALA A 1 77 ? 3.362 -4.283 -20.697 1.00 94.56 77 ALA A CA 1
ATOM 606 C C . ALA A 1 77 ? 3.948 -4.599 -22.080 1.00 94.56 77 ALA A C 1
ATOM 608 O O . ALA A 1 77 ? 4.939 -5.323 -22.222 1.00 94.56 77 ALA A O 1
ATOM 609 N N . GLU A 1 78 ? 3.395 -3.966 -23.115 1.00 91.94 78 GLU A N 1
ATOM 610 C CA . GLU A 1 78 ? 3.947 -4.053 -24.465 1.00 91.94 78 GLU A CA 1
ATOM 611 C C . GLU A 1 78 ? 5.410 -3.568 -24.485 1.00 91.94 78 GLU A C 1
ATOM 613 O O . GLU A 1 78 ? 5.761 -2.535 -23.907 1.00 91.94 78 GLU A O 1
ATOM 618 N N . ASN A 1 79 ? 6.295 -4.337 -25.129 1.00 93.12 79 ASN A N 1
ATOM 619 C CA . ASN A 1 79 ? 7.744 -4.083 -25.179 1.00 93.12 79 ASN A CA 1
ATOM 620 C C . ASN A 1 79 ? 8.418 -3.949 -23.803 1.00 93.12 79 ASN A C 1
ATOM 622 O O . ASN A 1 79 ? 9.497 -3.354 -23.687 1.00 93.12 79 ASN A O 1
ATOM 626 N N . LYS A 1 80 ? 7.764 -4.457 -22.756 1.00 96.25 80 LYS A N 1
ATOM 627 C CA . LYS A 1 80 ? 8.184 -4.345 -21.363 1.00 96.25 80 LYS A CA 1
ATOM 628 C C . LYS A 1 80 ? 8.531 -2.922 -20.929 1.00 96.25 80 LYS A C 1
ATOM 630 O O . LYS A 1 80 ? 9.459 -2.706 -20.148 1.00 96.25 80 LYS A O 1
ATOM 635 N N . THR A 1 81 ? 7.835 -1.938 -21.501 1.00 96.38 81 THR A N 1
ATOM 636 C CA . THR A 1 81 ? 8.165 -0.519 -21.363 1.00 96.38 81 THR A CA 1
ATOM 637 C C . THR A 1 81 ? 6.916 0.300 -21.069 1.00 96.38 81 THR A C 1
ATOM 639 O O . THR A 1 81 ? 5.926 0.198 -21.784 1.00 96.38 81 THR A O 1
ATOM 642 N N . MET A 1 82 ? 6.983 1.197 -20.086 1.00 97.44 82 MET A N 1
ATOM 643 C CA . MET A 1 82 ? 5.866 2.074 -19.715 1.00 97.44 82 MET A CA 1
ATOM 644 C C . MET A 1 82 ? 6.364 3.462 -19.300 1.00 97.44 82 MET A C 1
ATOM 646 O O . MET A 1 82 ? 7.505 3.607 -18.853 1.00 97.44 82 MET A O 1
ATOM 650 N N . HIS A 1 83 ? 5.545 4.505 -19.453 1.00 97.50 83 HIS A N 1
ATOM 651 C CA . HIS A 1 83 ? 5.871 5.813 -18.885 1.00 97.50 83 HIS A CA 1
ATOM 652 C C . HIS A 1 83 ? 5.836 5.748 -17.348 1.00 97.50 83 HIS A C 1
ATOM 654 O O . HIS A 1 83 ? 4.971 5.102 -16.769 1.00 97.50 83 HIS A O 1
ATOM 660 N N . ALA A 1 84 ? 6.750 6.435 -16.660 1.00 96.75 84 ALA A N 1
ATOM 661 C CA . ALA A 1 84 ? 6.903 6.338 -15.206 1.00 96.75 84 ALA A CA 1
ATOM 662 C C . ALA A 1 84 ? 5.635 6.739 -14.430 1.00 96.75 84 ALA A C 1
ATOM 664 O O . ALA A 1 84 ? 5.344 6.151 -13.390 1.00 96.75 84 ALA A O 1
ATOM 665 N N . ALA A 1 85 ? 4.881 7.724 -14.932 1.00 96.75 85 ALA A N 1
ATOM 666 C CA . ALA A 1 85 ? 3.606 8.118 -14.329 1.00 96.75 85 ALA A CA 1
ATOM 667 C C . ALA A 1 85 ? 2.517 7.053 -14.541 1.00 96.75 85 ALA A C 1
ATOM 669 O O . ALA A 1 85 ? 1.839 6.691 -13.586 1.00 96.75 85 ALA A O 1
ATOM 670 N N . GLU A 1 86 ? 2.420 6.491 -15.751 1.00 97.25 86 GLU A N 1
ATOM 671 C CA . GLU A 1 86 ? 1.471 5.414 -16.066 1.00 97.25 86 GLU A CA 1
ATOM 672 C C . GLU A 1 86 ? 1.786 4.153 -15.254 1.00 97.25 86 GLU A C 1
ATOM 674 O O . GLU A 1 86 ? 0.885 3.510 -14.728 1.00 97.25 86 GLU A O 1
ATOM 679 N N . LEU A 1 87 ? 3.073 3.847 -15.066 1.00 97.62 87 LEU A N 1
ATOM 680 C CA . LEU A 1 87 ? 3.528 2.739 -14.232 1.00 97.62 87 LEU A CA 1
ATOM 681 C C . LEU A 1 87 ? 3.114 2.928 -12.769 1.00 97.62 87 LEU A C 1
ATOM 683 O O . LEU A 1 87 ? 2.628 1.990 -12.142 1.00 97.62 87 LEU A O 1
ATOM 687 N N . ALA A 1 88 ? 3.261 4.139 -12.224 1.00 97.50 88 ALA A N 1
ATOM 688 C CA . ALA A 1 88 ? 2.782 4.451 -10.879 1.00 97.50 88 ALA A CA 1
ATOM 689 C C . ALA A 1 88 ? 1.255 4.313 -10.756 1.00 97.50 88 ALA A C 1
ATOM 691 O O . ALA A 1 88 ? 0.763 3.783 -9.756 1.00 97.50 88 ALA A O 1
ATOM 692 N N . ASP A 1 89 ? 0.514 4.784 -11.761 1.00 97.38 89 ASP A N 1
ATOM 693 C CA . ASP A 1 89 ? -0.946 4.689 -11.806 1.00 97.38 89 ASP A CA 1
ATOM 694 C C . ASP A 1 89 ? -1.409 3.236 -11.855 1.00 97.38 89 ASP A C 1
ATOM 696 O O . ASP A 1 89 ? -2.280 2.842 -11.081 1.00 97.38 89 ASP A O 1
ATOM 700 N N . GLU A 1 90 ? -0.783 2.421 -12.698 1.00 96.88 90 GLU A N 1
ATOM 701 C CA . GLU A 1 90 ? -1.145 1.023 -12.891 1.00 96.88 90 GLU A CA 1
ATOM 702 C C . GLU A 1 90 ? -0.841 0.169 -11.652 1.00 96.88 90 GLU A C 1
ATOM 704 O O . GLU A 1 90 ? -1.690 -0.611 -11.210 1.00 96.88 90 GLU A O 1
ATOM 709 N N . ILE A 1 91 ? 0.317 0.386 -11.015 1.00 96.38 91 ILE A N 1
ATOM 710 C CA . ILE A 1 91 ? 0.673 -0.239 -9.730 1.00 96.38 91 ILE A CA 1
ATOM 711 C C . ILE A 1 91 ? -0.381 0.076 -8.661 1.00 96.38 91 ILE A C 1
ATOM 713 O O . ILE A 1 91 ? -0.832 -0.818 -7.938 1.00 96.38 91 ILE A O 1
ATOM 717 N N . TYR A 1 92 ? -0.796 1.341 -8.564 1.00 95.62 92 TYR A N 1
ATOM 718 C CA . TYR A 1 92 ? -1.772 1.778 -7.569 1.00 95.62 92 TYR A CA 1
ATOM 719 C C . TYR A 1 92 ? -3.179 1.262 -7.870 1.00 95.62 92 TYR A C 1
ATOM 721 O O . TYR A 1 92 ? -3.871 0.806 -6.955 1.00 95.62 92 TYR A O 1
ATOM 729 N N . ARG A 1 93 ? -3.594 1.293 -9.142 1.00 94.50 93 ARG A N 1
ATOM 730 C CA . ARG A 1 93 ? -4.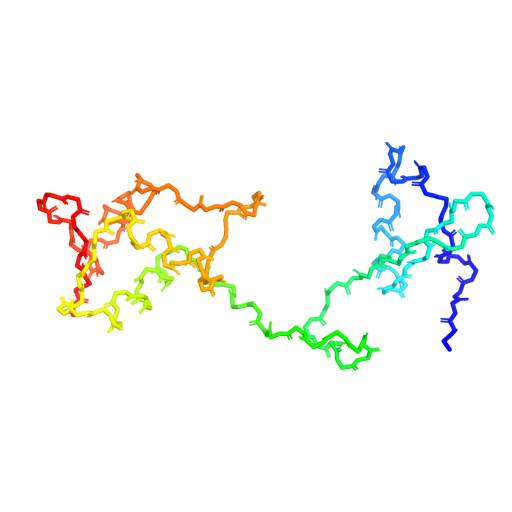893 0.798 -9.619 1.00 94.50 93 ARG A CA 1
ATOM 731 C C . ARG A 1 93 ? -5.074 -0.682 -9.302 1.00 94.50 93 ARG A C 1
ATOM 733 O O . ARG A 1 93 ? -6.143 -1.074 -8.846 1.00 94.50 93 ARG A O 1
ATOM 740 N N . ARG A 1 94 ? -4.020 -1.480 -9.489 1.00 92.62 94 ARG A N 1
ATOM 741 C CA . ARG A 1 94 ? -4.004 -2.920 -9.189 1.00 92.62 94 ARG A CA 1
ATOM 742 C C . ARG A 1 94 ? -3.720 -3.253 -7.725 1.00 92.62 94 ARG A C 1
ATOM 744 O O . ARG A 1 94 ? -3.702 -4.428 -7.385 1.00 92.62 94 ARG A O 1
ATOM 751 N N . ARG A 1 95 ? -3.482 -2.249 -6.870 1.00 92.25 95 ARG A N 1
ATOM 752 C CA . ARG A 1 95 ? -3.110 -2.428 -5.453 1.00 92.25 95 ARG A CA 1
ATOM 753 C C . ARG A 1 95 ? -1.882 -3.327 -5.257 1.00 92.25 95 ARG A C 1
ATOM 755 O O . ARG A 1 95 ? -1.757 -3.976 -4.229 1.00 92.25 95 ARG A O 1
ATOM 762 N N . LEU A 1 96 ? -0.954 -3.317 -6.218 1.00 93.81 96 LEU A N 1
ATOM 763 C CA . LEU A 1 96 ? 0.288 -4.093 -6.125 1.00 93.81 96 LEU A CA 1
ATOM 764 C C . LEU A 1 96 ? 1.269 -3.481 -5.125 1.00 93.81 96 LEU A C 1
ATOM 766 O O . LEU A 1 96 ? 2.093 -4.187 -4.570 1.00 93.81 96 LEU A O 1
ATOM 770 N N . TYR A 1 97 ? 1.207 -2.167 -4.909 1.00 95.38 97 TYR A N 1
ATOM 771 C CA . TYR A 1 97 ? 1.995 -1.481 -3.892 1.00 95.38 97 TYR A CA 1
ATOM 772 C C . TYR A 1 97 ? 1.288 -0.201 -3.447 1.00 95.38 97 TYR A C 1
ATOM 774 O O . TYR A 1 97 ? 0.782 0.561 -4.275 1.00 95.38 97 TYR A O 1
ATOM 782 N N . LEU A 1 98 ? 1.323 0.064 -2.141 1.00 93.31 98 LEU A N 1
ATOM 783 C CA . LEU A 1 98 ? 0.904 1.318 -1.520 1.00 93.31 98 LEU A CA 1
ATOM 784 C C . LEU A 1 98 ? 2.041 1.839 -0.634 1.00 93.31 98 LEU A C 1
ATOM 786 O O . LEU A 1 98 ? 2.786 1.063 -0.032 1.00 93.31 98 LEU A O 1
ATOM 790 N N . LYS A 1 99 ? 2.181 3.164 -0.524 1.00 94.00 99 LYS A N 1
ATOM 791 C CA . LYS A 1 99 ? 3.068 3.752 0.492 1.00 94.00 99 LYS A CA 1
ATOM 792 C C . LYS A 1 99 ? 2.520 3.462 1.896 1.00 94.00 99 LYS A C 1
ATOM 794 O O . LYS A 1 99 ? 1.369 3.069 2.062 1.00 94.00 99 LYS A O 1
ATOM 799 N N . LYS A 1 100 ? 3.329 3.727 2.928 1.00 88.50 100 LYS A N 1
ATOM 800 C CA . LYS A 1 100 ? 2.925 3.560 4.340 1.00 88.50 100 LYS A CA 1
ATOM 801 C C . LYS A 1 100 ? 1.660 4.342 4.715 1.00 88.50 100 LYS A C 1
ATOM 803 O O . LYS A 1 100 ? 0.936 3.925 5.606 1.00 88.50 100 LYS A O 1
ATOM 808 N N . ASP A 1 101 ? 1.415 5.466 4.047 1.00 91.00 101 ASP A N 1
ATOM 809 C CA . ASP A 1 101 ? 0.221 6.302 4.222 1.00 91.00 101 ASP A CA 1
ATOM 810 C C . ASP A 1 101 ? -0.979 5.844 3.365 1.00 91.00 101 ASP A C 1
ATOM 812 O O . ASP A 1 101 ? -2.013 6.504 3.348 1.00 91.00 101 ASP A O 1
ATOM 816 N N . GLY A 1 102 ? -0.843 4.740 2.623 1.00 90.38 102 GLY A N 1
ATOM 817 C CA . GLY A 1 102 ? -1.857 4.211 1.711 1.00 90.38 102 GLY A CA 1
ATOM 818 C C . GLY A 1 102 ? -1.926 4.908 0.349 1.00 90.38 102 GLY A C 1
ATOM 819 O O . GLY A 1 102 ? -2.726 4.507 -0.495 1.00 90.38 102 GLY A O 1
ATOM 820 N N . SER A 1 103 ? -1.110 5.933 0.095 1.00 94.00 103 SER A N 1
ATOM 821 C CA . SER A 1 103 ? -1.172 6.702 -1.151 1.00 94.00 103 SER A CA 1
ATOM 822 C C . SER A 1 103 ? -0.265 6.146 -2.258 1.00 94.00 103 SER A C 1
ATOM 824 O O . SER A 1 103 ? 0.598 5.286 -2.039 1.00 94.00 103 SER A O 1
ATOM 826 N N . LYS A 1 104 ? -0.485 6.641 -3.482 1.00 96.38 104 LYS A N 1
ATOM 827 C CA . LYS A 1 104 ? 0.258 6.275 -4.694 1.00 96.38 104 LYS A CA 1
ATOM 828 C C . LYS A 1 104 ? 1.739 6.673 -4.588 1.00 96.38 104 LYS A C 1
ATOM 830 O O . LYS A 1 104 ? 2.083 7.697 -3.993 1.00 96.38 104 LYS A O 1
ATOM 835 N N . ALA A 1 105 ? 2.616 5.865 -5.183 1.00 95.88 105 ALA A N 1
ATOM 836 C CA . ALA A 1 105 ? 4.019 6.225 -5.360 1.00 95.88 105 ALA A CA 1
ATOM 837 C C . ALA A 1 105 ? 4.171 7.344 -6.405 1.00 95.88 105 ALA A C 1
ATOM 839 O O . ALA A 1 105 ? 3.526 7.325 -7.448 1.00 95.88 105 ALA A O 1
ATOM 840 N N . GLU A 1 106 ? 5.050 8.307 -6.154 1.00 96.38 106 GLU A N 1
ATOM 841 C CA . GLU A 1 106 ? 5.324 9.373 -7.121 1.00 96.38 106 GLU A CA 1
ATOM 842 C C . GLU A 1 106 ? 6.189 8.860 -8.276 1.00 96.38 106 GLU A C 1
ATOM 844 O O . GLU A 1 106 ? 7.060 8.007 -8.085 1.00 96.38 106 GLU A O 1
ATOM 849 N N . TYR A 1 107 ? 6.029 9.431 -9.474 1.00 93.25 107 TYR A N 1
ATOM 850 C CA . TYR A 1 107 ? 6.829 9.032 -10.643 1.00 93.25 107 TYR A CA 1
ATOM 851 C C . TYR A 1 107 ? 8.345 9.179 -10.393 1.00 93.25 107 TYR A C 1
ATOM 853 O O . TYR A 1 107 ? 9.151 8.411 -10.920 1.00 93.25 107 TYR A O 1
ATOM 861 N N . THR A 1 108 ? 8.747 10.142 -9.556 1.00 94.31 108 THR A N 1
ATOM 862 C CA . THR A 1 108 ? 10.141 10.343 -9.135 1.00 94.31 108 THR A CA 1
ATOM 863 C C . THR A 1 108 ? 10.666 9.159 -8.328 1.00 94.31 108 THR A C 1
ATOM 865 O O . THR A 1 108 ? 11.818 8.768 -8.504 1.00 94.31 108 THR A O 1
ATOM 868 N N . GLN A 1 109 ? 9.822 8.534 -7.501 1.00 95.44 109 GLN A N 1
ATOM 869 C CA . GLN A 1 109 ? 10.166 7.331 -6.743 1.00 95.44 109 GLN A CA 1
ATOM 870 C C . GLN A 1 109 ? 10.321 6.127 -7.672 1.00 95.44 109 GLN A C 1
ATOM 872 O O . GLN A 1 109 ? 11.262 5.358 -7.497 1.00 95.44 109 GLN A O 1
ATOM 877 N N . ILE A 1 110 ? 9.466 6.000 -8.692 1.00 96.00 110 ILE A N 1
ATOM 878 C CA . ILE A 1 110 ? 9.619 4.979 -9.739 1.00 96.00 110 ILE A CA 1
ATOM 879 C C . ILE A 1 110 ? 10.969 5.157 -10.451 1.00 96.00 110 ILE A C 1
ATOM 881 O O . ILE A 1 110 ? 11.748 4.212 -10.556 1.00 96.00 110 ILE A O 1
ATOM 885 N N . ARG A 1 111 ? 11.311 6.385 -10.869 1.00 94.50 111 ARG A N 1
ATOM 886 C CA . ARG A 1 111 ? 12.608 6.667 -11.511 1.00 94.50 111 ARG A CA 1
ATOM 887 C C . ARG A 1 111 ? 13.796 6.408 -10.592 1.00 94.50 111 ARG A C 1
ATOM 889 O O . ARG A 1 111 ? 14.810 5.888 -11.052 1.00 94.50 111 ARG A O 1
ATOM 896 N N . ALA A 1 112 ? 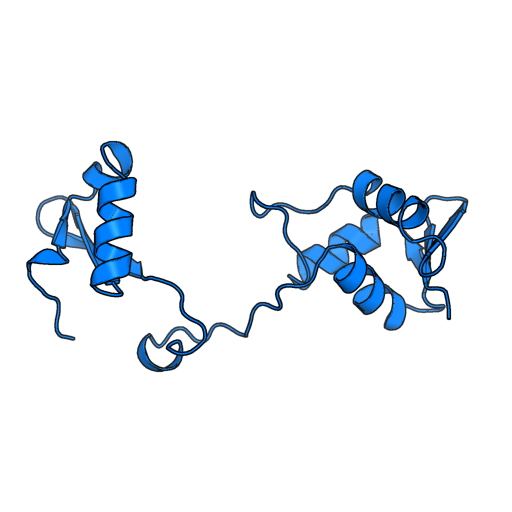13.682 6.735 -9.307 1.00 95.19 112 ALA A N 1
ATOM 897 C CA . ALA A 1 112 ? 14.734 6.457 -8.337 1.00 95.19 112 ALA A CA 1
ATOM 898 C C . ALA A 1 112 ? 15.042 4.952 -8.262 1.00 95.19 112 ALA A C 1
ATOM 900 O O . ALA A 1 112 ? 16.207 4.580 -8.126 1.00 95.19 112 ALA A O 1
ATOM 901 N N . ARG A 1 113 ? 14.037 4.075 -8.421 1.00 95.44 113 ARG A N 1
ATOM 902 C CA . ARG A 1 113 ? 14.250 2.618 -8.446 1.00 95.44 113 ARG A CA 1
ATOM 903 C C . ARG A 1 113 ? 15.113 2.165 -9.617 1.00 95.44 113 ARG A C 1
ATOM 905 O O . ARG A 1 113 ? 15.920 1.268 -9.416 1.00 95.44 113 ARG A O 1
ATOM 912 N N . CYS A 1 114 ? 15.045 2.816 -10.777 1.00 94.19 114 CYS A N 1
ATOM 913 C CA . CYS A 1 114 ? 15.931 2.488 -11.898 1.00 94.19 114 CYS A CA 1
ATOM 914 C C . CYS A 1 114 ? 17.416 2.697 -11.563 1.00 94.19 114 CYS A C 1
ATOM 916 O O . CYS A 1 114 ? 18.252 1.928 -12.017 1.00 94.19 114 CYS A O 1
ATOM 918 N N . GLY A 1 115 ? 17.745 3.703 -10.744 1.00 91.81 115 GLY A N 1
ATOM 919 C CA . GLY A 1 115 ? 19.119 3.923 -10.279 1.00 91.81 115 GLY A CA 1
ATOM 920 C C . GLY A 1 115 ? 19.576 2.922 -9.213 1.00 91.81 115 GLY A C 1
ATOM 921 O O . GLY A 1 115 ? 20.748 2.574 -9.168 1.00 91.81 115 GLY A O 1
ATOM 922 N N . HIS A 1 116 ? 18.654 2.441 -8.371 1.00 95.56 116 HIS A N 1
ATOM 923 C CA . HIS A 1 116 ? 18.958 1.461 -7.317 1.00 95.56 116 HIS A CA 1
ATOM 924 C C . HIS A 1 116 ? 18.997 0.017 -7.832 1.00 95.56 116 HIS A C 1
ATOM 926 O O . HIS A 1 116 ? 19.654 -0.825 -7.230 1.00 95.56 116 HIS A O 1
ATOM 932 N N . TYR A 1 117 ? 18.292 -0.267 -8.928 1.00 95.75 117 TYR A N 1
ATOM 933 C CA . TYR A 1 117 ? 18.197 -1.592 -9.537 1.00 95.75 117 TYR A CA 1
ATOM 934 C C . TYR A 1 117 ? 18.540 -1.523 -11.036 1.00 95.75 117 TYR A C 1
ATOM 936 O O . TYR A 1 117 ? 17.679 -1.804 -11.878 1.00 95.75 117 TYR A O 1
ATOM 944 N N . PRO A 1 118 ? 19.782 -1.139 -11.390 1.00 94.12 118 PRO A N 1
ATOM 945 C CA . PRO A 1 118 ? 20.198 -0.960 -12.783 1.00 94.12 118 PRO A CA 1
ATOM 946 C C . PRO A 1 118 ? 20.212 -2.270 -13.580 1.00 94.12 118 PRO A C 1
ATOM 948 O O . PRO A 1 118 ? 20.117 -2.235 -14.807 1.00 94.12 118 PRO A O 1
ATOM 951 N N . ASP A 1 119 ? 20.301 -3.414 -12.901 1.00 94.38 119 ASP A N 1
ATOM 952 C CA . ASP A 1 119 ? 20.252 -4.739 -13.527 1.00 94.38 119 ASP A CA 1
ATOM 953 C C . ASP A 1 119 ? 18.823 -5.155 -13.894 1.00 94.38 119 ASP A C 1
ATOM 955 O O . ASP A 1 119 ? 18.630 -5.968 -14.789 1.00 94.38 119 ASP A O 1
ATOM 959 N N . MET A 1 120 ? 17.808 -4.567 -13.249 1.00 94.56 120 MET A N 1
ATOM 960 C CA . MET A 1 120 ? 16.398 -4.875 -13.515 1.00 94.56 120 MET A CA 1
ATOM 961 C C . MET A 1 120 ? 15.732 -3.848 -14.421 1.00 94.56 120 MET A C 1
ATOM 963 O O . MET A 1 120 ? 14.863 -4.204 -15.210 1.00 94.56 120 MET A O 1
ATOM 967 N N . PHE A 1 121 ? 16.092 -2.570 -14.306 1.00 97.00 121 PHE A N 1
ATOM 968 C CA . PHE A 1 121 ? 15.395 -1.508 -15.023 1.00 97.00 121 PHE A CA 1
ATOM 969 C C . PHE A 1 121 ? 16.348 -0.627 -15.815 1.00 97.00 121 PHE A C 1
ATOM 971 O O . PHE A 1 121 ? 17.467 -0.326 -15.406 1.00 97.00 121 PHE A O 1
ATOM 978 N N . GLU A 1 122 ? 15.846 -0.142 -16.939 1.00 95.62 122 GLU A N 1
ATOM 979 C CA . GLU A 1 122 ? 16.485 0.863 -17.768 1.00 95.62 122 GLU A CA 1
ATOM 980 C C . GLU A 1 122 ? 15.599 2.108 -17.826 1.00 95.62 122 GLU A C 1
ATOM 982 O O . GLU A 1 122 ? 14.403 2.027 -18.119 1.00 95.62 122 GLU A O 1
ATOM 987 N N . ALA A 1 123 ? 16.179 3.274 -17.540 1.00 94.88 123 ALA A N 1
ATOM 988 C CA . ALA A 1 123 ? 15.485 4.548 -17.656 1.00 94.88 123 ALA A CA 1
ATOM 989 C C . ALA A 1 123 ? 15.768 5.168 -19.029 1.00 94.88 123 ALA A C 1
ATOM 991 O O . ALA A 1 123 ? 16.893 5.571 -19.318 1.00 94.88 123 ALA A O 1
ATOM 992 N N . LEU A 1 124 ? 14.733 5.279 -19.855 1.00 94.06 124 LEU A N 1
ATOM 993 C CA . LEU A 1 124 ? 14.807 5.789 -21.219 1.00 94.06 124 LEU A CA 1
ATOM 994 C C . LEU A 1 124 ? 14.444 7.290 -21.283 1.00 94.06 124 LEU A C 1
ATOM 996 O O . LEU A 1 124 ? 13.830 7.838 -20.350 1.00 94.06 124 LEU A O 1
ATOM 1000 N N . PRO A 1 125 ? 14.793 7.986 -22.384 1.00 92.81 1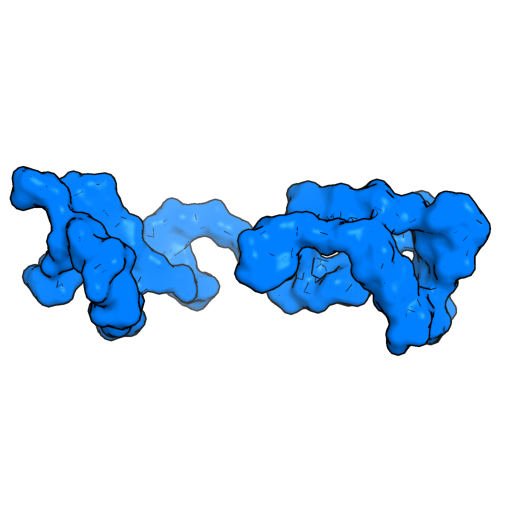25 PRO A N 1
ATOM 1001 C CA . PRO A 1 125 ? 14.314 9.341 -22.648 1.00 92.81 125 PRO A CA 1
ATOM 1002 C C . PRO A 1 125 ? 12.780 9.432 -22.622 1.00 92.81 125 PRO A C 1
ATOM 1004 O O . PRO A 1 125 ? 12.074 8.458 -22.882 1.00 92.81 125 PRO A O 1
ATOM 1007 N N . GLY A 1 126 ? 12.252 10.613 -22.291 1.00 92.38 126 GLY A N 1
ATOM 1008 C CA . GLY A 1 126 ? 10.802 10.832 -22.219 1.00 92.38 126 GLY A CA 1
ATOM 1009 C C . GLY A 1 126 ? 10.120 10.145 -21.031 1.00 92.38 126 GLY A C 1
ATOM 1010 O O . GLY A 1 126 ? 8.969 9.747 -21.146 1.00 92.38 126 GLY A O 1
ATOM 1011 N N . ASN A 1 127 ? 10.823 9.980 -19.900 1.00 94.00 127 ASN A N 1
ATOM 1012 C CA . ASN A 1 127 ? 10.290 9.373 -18.667 1.00 94.00 127 ASN A CA 1
ATOM 1013 C C . ASN A 1 127 ? 9.756 7.943 -18.841 1.00 94.00 127 ASN A C 1
ATOM 1015 O O . ASN A 1 127 ? 8.883 7.516 -18.088 1.00 94.00 127 ASN A O 1
ATOM 1019 N N . ARG A 1 128 ? 10.290 7.181 -19.797 1.00 95.75 128 ARG A N 1
ATOM 1020 C CA . ARG A 1 128 ? 9.935 5.772 -19.981 1.00 95.75 128 ARG A CA 1
ATOM 1021 C C . ARG A 1 128 ? 10.866 4.869 -19.181 1.00 95.75 128 ARG A C 1
ATOM 1023 O O . ARG A 1 128 ? 12.044 5.174 -19.004 1.00 95.75 128 ARG A O 1
ATOM 1030 N N . ILE A 1 129 ? 10.327 3.762 -18.696 1.00 96.69 129 ILE A N 1
ATOM 1031 C CA . ILE A 1 129 ? 11.055 2.746 -17.940 1.00 96.69 129 ILE A CA 1
ATOM 1032 C C . ILE A 1 129 ? 10.848 1.419 -18.641 1.00 96.69 129 ILE A C 1
ATOM 1034 O O . ILE A 1 129 ? 9.715 1.080 -18.978 1.00 96.69 129 ILE A O 1
ATOM 1038 N N . LYS A 1 130 ? 11.943 0.695 -18.855 1.00 96.94 130 LYS A N 1
ATOM 1039 C CA . LYS A 1 130 ? 11.958 -0.623 -19.477 1.00 96.94 130 LYS A CA 1
ATOM 1040 C C . LYS A 1 130 ? 12.472 -1.664 -18.487 1.00 96.94 130 LYS A C 1
ATOM 1042 O O . LYS A 1 130 ? 13.425 -1.398 -17.755 1.00 96.94 130 LYS A O 1
ATOM 1047 N N . LEU A 1 131 ? 11.838 -2.831 -18.461 1.00 97.31 131 LEU A N 1
ATOM 1048 C CA . LEU A 1 131 ? 12.336 -4.000 -17.737 1.00 97.31 131 LEU A CA 1
ATOM 1049 C C . LEU A 1 131 ? 13.434 -4.674 -18.567 1.00 97.31 131 LEU A C 1
ATOM 1051 O O . LEU A 1 131 ? 13.252 -4.916 -19.763 1.00 97.31 131 LEU A O 1
ATOM 1055 N N . LYS A 1 132 ? 14.570 -4.946 -17.929 1.00 92.69 132 LYS A N 1
ATOM 1056 C CA . LYS A 1 132 ? 15.660 -5.739 -18.496 1.00 92.69 132 LYS A CA 1
ATOM 1057 C C . LYS A 1 132 ? 15.375 -7.225 -18.289 1.00 92.69 132 LYS A C 1
ATOM 1059 O O . LYS A 1 132 ? 14.780 -7.600 -17.278 1.00 92.69 132 LYS A O 1
ATOM 1064 N N . ASP A 1 133 ? 15.789 -8.020 -19.268 1.00 71.56 133 ASP A N 1
ATOM 1065 C CA . ASP A 1 133 ? 15.799 -9.483 -19.202 1.00 71.56 133 ASP A CA 1
ATOM 1066 C C . ASP A 1 133 ? 17.179 -9.992 -18.791 1.00 71.56 133 ASP A C 1
ATOM 1068 O O . ASP A 1 133 ? 18.178 -9.424 -19.298 1.00 71.56 133 ASP A O 1
#

Sequence (133 aa):
MDIKIDSLIPYDSLKTNIDHVFSVVDKNGKVVLLKDNKPVYIVLKYDENNLADTGIGMQEMPNFTLHEAMKIVLSEAENKTMHAAELADEIYRRRLYLKKDGSKAEYTQIRARCGHYPDMFEALPGNRIKLKD

Radius of gyration: 21.01 Å; chains: 1; bounding box: 46×28×53 Å

Foldseek 3Di:
DDDDPLQEAEPCCCVVPVVVNVVSCVVPQKHFYDDPNDGDDMDGDDDPVCCVVVPDPDDDQDPDDPVRLLLVVLVPDDQSKDALQVSQVVSLVVNNDAPPVRHTDDSVVSVVVCVVCVVQWDQDPPRMIHGDD

Organism: NCBI:txid1138384